Protein AF-A0A352KL27-F1 (afdb_monomer)

Solvent-accessible surface area (backbone atoms only — not comparable to full-atom values): 10422 Å² total; per-residue (Å²): 132,90,81,82,89,89,79,92,75,84,80,77,83,81,89,79,91,82,89,89,88,81,88,85,84,84,90,83,81,81,69,96,69,84,62,82,81,69,51,70,66,58,50,33,48,52,35,20,53,54,34,22,39,52,37,24,51,78,67,71,44,98,58,76,73,76,79,78,87,76,70,91,49,80,90,50,50,63,66,50,45,53,56,54,67,45,46,58,39,71,67,34,90,42,53,63,45,28,52,55,38,48,52,18,44,53,52,5,45,54,52,6,50,52,51,40,53,53,52,29,50,76,65,76,66,61,44,73,68,55,52,51,52,50,51,51,50,50,52,52,54,52,51,54,50,51,56,48,48,53,53,49,36,52,53,43,52,52,50,55,52,55,53,54,53,58,59,60,75,76,108

Structure (mmCIF, N/CA/C/O backbone):
data_AF-A0A352KL27-F1
#
_entry.id   AF-A0A352KL27-F1
#
loop_
_atom_site.group_PDB
_atom_site.id
_atom_site.type_symbol
_atom_site.label_atom_id
_atom_site.label_alt_id
_atom_site.label_comp_id
_atom_site.label_asym_id
_atom_site.label_entity_id
_atom_site.label_seq_id
_atom_site.pdbx_PDB_ins_code
_atom_site.Cartn_x
_atom_site.Cartn_y
_atom_site.Cartn_z
_atom_site.occupancy
_atom_site.B_iso_or_equiv
_atom_site.auth_seq_id
_atom_site.auth_comp_id
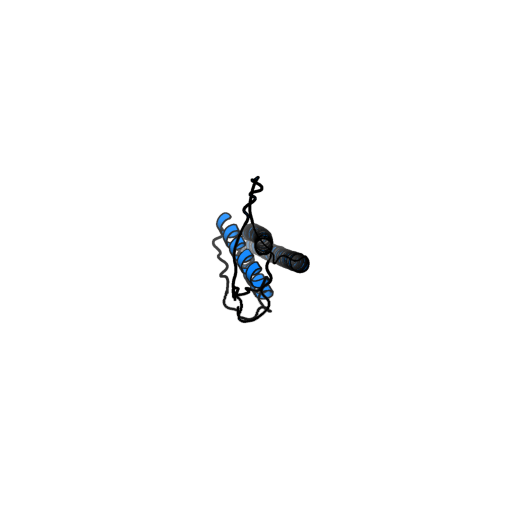_atom_site.auth_asym_id
_atom_site.auth_atom_id
_atom_site.pdbx_PDB_model_num
ATOM 1 N N . MET A 1 1 ? -49.152 22.899 56.554 1.00 27.08 1 MET A N 1
ATOM 2 C CA . MET A 1 1 ? -49.570 24.288 56.834 1.00 27.08 1 MET A CA 1
ATOM 3 C C . MET A 1 1 ? -48.382 24.982 57.485 1.00 27.08 1 MET A C 1
ATOM 5 O O . MET A 1 1 ? -47.911 24.413 58.456 1.00 27.08 1 MET A O 1
ATOM 9 N N . LEU A 1 2 ? -47.905 26.095 56.891 1.00 35.78 2 LEU A N 1
ATOM 10 C CA . LEU A 1 2 ? -47.259 27.279 57.511 1.00 35.78 2 LEU A CA 1
ATOM 11 C C . LEU A 1 2 ? -46.112 27.002 58.536 1.00 35.78 2 LEU A C 1
ATOM 13 O O . LEU A 1 2 ? -46.344 26.362 59.547 1.00 35.78 2 LEU A O 1
ATOM 17 N N . ASN A 1 3 ? -44.867 27.492 58.425 1.00 33.50 3 ASN A N 1
ATOM 18 C CA . ASN A 1 3 ? -44.486 28.876 58.135 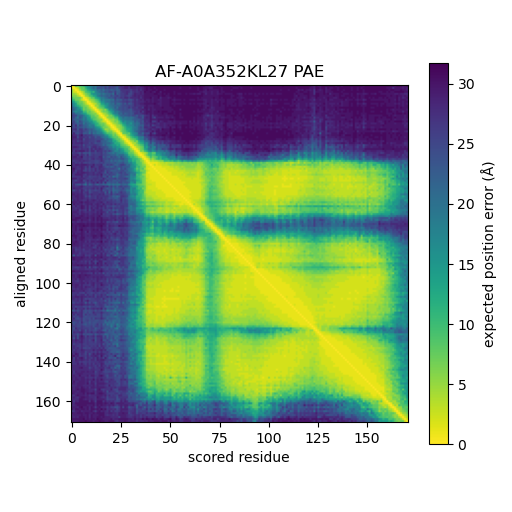1.00 33.50 3 ASN A CA 1
ATOM 19 C C . ASN A 1 3 ? -42.954 29.113 58.164 1.00 33.50 3 ASN A C 1
ATOM 21 O O . ASN A 1 3 ? -42.268 28.498 58.969 1.00 33.50 3 ASN A O 1
ATOM 25 N N . PHE A 1 4 ? -42.513 30.069 57.327 1.00 44.59 4 PHE A N 1
ATOM 26 C CA . PHE A 1 4 ? -41.511 31.148 57.526 1.00 44.59 4 PHE A CA 1
ATOM 27 C C . PHE A 1 4 ? -40.142 30.831 58.173 1.00 44.59 4 PHE A C 1
ATOM 29 O O . PHE A 1 4 ? -40.058 30.342 59.287 1.00 44.59 4 PHE A O 1
ATOM 36 N N . GLN A 1 5 ? -39.026 31.005 57.449 1.00 31.55 5 GLN A N 1
ATOM 37 C CA . GLN A 1 5 ? -38.272 32.260 57.194 1.00 31.55 5 GLN A CA 1
ATOM 38 C C . GLN A 1 5 ? -37.522 32.844 58.414 1.00 31.55 5 GLN A C 1
ATOM 40 O O . GLN A 1 5 ? -38.123 33.137 59.441 1.00 31.55 5 GLN A O 1
ATOM 45 N N . GLY A 1 6 ? -36.220 33.110 58.203 1.00 37.31 6 GLY A N 1
ATOM 46 C CA . GLY A 1 6 ? -35.268 33.799 59.097 1.00 37.31 6 GLY A CA 1
ATOM 47 C C . GLY A 1 6 ? -34.142 32.847 59.536 1.00 37.31 6 GLY A C 1
ATOM 48 O O . GLY A 1 6 ? -34.424 31.856 60.185 1.00 37.31 6 GLY A O 1
ATOM 49 N N . SER A 1 7 ? -32.866 32.992 59.179 1.00 43.88 7 SER A N 1
ATOM 50 C CA . SER A 1 7 ? -32.082 34.207 58.962 1.00 43.88 7 SER A CA 1
ATOM 51 C C . SER A 1 7 ? -30.986 33.985 57.919 1.00 43.88 7 SER A C 1
ATOM 53 O O . SER A 1 7 ? -30.371 32.923 57.848 1.00 43.88 7 SER A O 1
ATOM 55 N N . GLN A 1 8 ? -30.721 35.029 57.134 1.00 41.19 8 GLN A N 1
ATOM 56 C CA . GLN A 1 8 ? -29.502 35.155 56.350 1.00 41.19 8 GLN A CA 1
ATOM 57 C C . GLN A 1 8 ? -28.299 35.208 57.297 1.00 41.19 8 GLN A C 1
ATOM 59 O O . GLN A 1 8 ? -28.218 36.080 58.157 1.00 41.19 8 GLN A O 1
ATOM 64 N N . ALA A 1 9 ? -27.344 34.313 57.086 1.00 41.25 9 ALA A N 1
ATOM 65 C CA . ALA A 1 9 ? -25.943 34.591 57.341 1.00 41.25 9 ALA A CA 1
ATOM 66 C C . ALA A 1 9 ? -25.180 34.150 56.091 1.00 41.25 9 ALA A C 1
ATOM 68 O O . ALA A 1 9 ? -24.859 32.979 55.903 1.00 41.25 9 ALA A O 1
ATOM 69 N N . GLN A 1 10 ? -24.960 35.121 55.204 1.00 34.56 10 GLN A N 1
ATOM 70 C CA . GLN A 1 10 ? -23.860 35.109 54.252 1.00 34.56 10 GLN A CA 1
ATOM 71 C C . GLN A 1 10 ? -22.567 34.816 55.019 1.00 34.56 10 GLN A C 1
ATOM 73 O O . GLN A 1 10 ? -22.085 35.663 55.768 1.00 34.56 10 GLN A O 1
ATOM 78 N N . ALA A 1 11 ? -21.978 33.647 54.796 1.00 39.47 11 ALA A N 1
ATOM 79 C CA . ALA A 1 11 ? -20.530 33.545 54.790 1.00 39.47 11 ALA A CA 1
ATOM 80 C C . ALA A 1 11 ? -20.103 33.794 53.340 1.00 39.47 11 ALA A C 1
ATOM 82 O O . ALA A 1 11 ? -20.298 32.960 52.458 1.00 39.47 11 ALA A O 1
ATOM 83 N N . ASN A 1 12 ? -19.638 35.016 53.092 1.00 34.53 12 ASN A N 1
ATOM 84 C CA . ASN A 1 12 ? -19.034 35.433 51.837 1.00 34.53 12 ASN A CA 1
ATOM 85 C C . ASN A 1 12 ? -17.836 34.538 51.477 1.00 34.53 12 ASN A C 1
ATOM 87 O O . ASN A 1 12 ? -16.983 34.319 52.328 1.00 34.53 12 ASN A O 1
ATOM 91 N N . LEU A 1 13 ? -17.808 34.123 50.203 1.00 38.12 13 LEU A N 1
ATOM 92 C CA . LEU A 1 13 ? -16.674 34.083 49.262 1.00 38.12 13 LEU A CA 1
ATOM 93 C C . LEU A 1 13 ? -15.314 33.552 49.772 1.00 38.12 13 LEU A C 1
ATOM 95 O O . LEU A 1 13 ? -14.743 34.060 50.725 1.00 38.12 13 LEU A O 1
ATOM 99 N N . SER A 1 14 ? -14.665 32.637 49.052 1.00 35.94 14 SER A N 1
ATOM 100 C CA . SER A 1 14 ? -14.204 32.935 47.692 1.00 35.94 14 SER A CA 1
ATOM 101 C C . SER A 1 14 ? -14.019 31.703 46.792 1.00 35.94 14 SER A C 1
ATOM 103 O O . SER A 1 14 ? -13.350 30.754 47.178 1.00 35.94 14 SER A O 1
ATOM 105 N N . ALA A 1 15 ? -14.571 31.840 45.573 1.00 34.00 15 ALA A N 1
ATOM 106 C CA . ALA A 1 15 ? -14.105 31.346 44.266 1.00 34.00 15 ALA A CA 1
ATOM 107 C C . ALA A 1 15 ? -13.889 29.826 44.076 1.00 34.00 15 ALA A C 1
ATOM 109 O O . ALA A 1 15 ? -13.193 29.181 44.840 1.00 34.00 15 ALA A O 1
ATOM 110 N N . ASP A 1 16 ? -14.327 29.156 43.015 1.00 38.06 16 ASP A N 1
ATOM 111 C CA . ASP A 1 16 ? -15.172 29.447 41.857 1.00 38.06 16 ASP A CA 1
ATOM 112 C C . ASP A 1 16 ? -15.356 28.049 41.198 1.00 38.06 16 ASP A C 1
ATOM 114 O O . ASP A 1 16 ? -14.364 27.396 40.895 1.00 38.06 16 ASP A O 1
ATOM 118 N N . ILE A 1 17 ? -16.590 27.513 41.190 1.00 42.44 17 ILE A N 1
ATOM 119 C CA . ILE A 1 17 ? -17.336 26.941 40.035 1.00 42.44 17 ILE A CA 1
ATOM 120 C C . ILE A 1 17 ? -16.563 25.937 39.112 1.00 42.44 17 ILE A C 1
ATOM 122 O O . ILE A 1 17 ? -15.499 26.248 38.612 1.00 42.44 17 ILE A O 1
ATOM 126 N N . SER A 1 18 ? -17.000 24.720 38.734 1.00 33.12 18 SER A N 1
ATOM 127 C CA . SER A 1 18 ? -18.333 24.113 38.561 1.00 33.12 18 SER A CA 1
ATOM 128 C C . SER A 1 18 ? -18.271 22.588 38.303 1.00 33.12 18 SER A C 1
ATOM 130 O O . SER A 1 18 ? -17.449 22.123 37.521 1.00 33.12 18 SER A O 1
ATOM 132 N N . PHE A 1 19 ? -19.256 21.874 38.864 1.00 35.47 19 PHE A N 1
ATOM 133 C CA . PHE A 1 19 ? -20.098 20.805 38.285 1.00 35.47 19 PHE A CA 1
ATOM 134 C C . PHE A 1 19 ? -19.497 19.670 37.431 1.00 35.47 19 PHE A C 1
ATOM 136 O O . PHE A 1 19 ? -19.279 19.840 36.238 1.00 35.47 19 PHE A O 1
ATOM 143 N N . GLN A 1 20 ? -19.526 18.446 37.980 1.00 31.23 20 GLN A N 1
ATOM 144 C CA . GLN A 1 20 ? -20.129 17.282 37.303 1.00 31.23 20 GLN A CA 1
ATOM 145 C C . GLN A 1 20 ? -20.278 16.096 38.266 1.00 31.23 20 GLN A C 1
ATOM 147 O O . GLN A 1 20 ? -19.354 15.323 38.504 1.00 31.23 20 GLN A O 1
ATOM 152 N N . THR A 1 21 ? -21.469 15.921 38.831 1.00 49.28 21 THR A N 1
ATOM 153 C CA . THR A 1 21 ? -21.881 14.619 39.366 1.00 49.28 21 THR A CA 1
ATOM 154 C C . THR A 1 21 ? -23.395 14.593 39.441 1.00 49.28 21 THR A C 1
ATOM 156 O O . THR A 1 21 ? -23.976 15.241 40.306 1.00 49.28 21 THR A O 1
ATOM 159 N N . GLN A 1 22 ? -24.039 13.866 38.526 1.00 39.53 22 GLN A N 1
ATOM 160 C CA . GLN A 1 22 ? -25.353 13.278 38.774 1.00 39.53 22 GLN A CA 1
ATOM 161 C C . GLN A 1 22 ? -25.652 12.150 37.777 1.00 39.53 22 GLN A C 1
ATOM 163 O O . GLN A 1 22 ? -25.578 12.318 36.561 1.00 39.53 22 GLN A O 1
ATOM 168 N N . LEU A 1 23 ? -25.945 10.981 38.352 1.00 42.38 23 LEU A N 1
ATOM 169 C CA . LEU A 1 23 ? -26.440 9.775 37.701 1.00 42.38 23 LEU A CA 1
ATOM 170 C C . LEU A 1 23 ? -27.822 10.022 37.074 1.00 42.38 23 LEU A C 1
ATOM 172 O O . LEU A 1 23 ? -28.716 10.504 37.762 1.00 42.38 23 LEU A O 1
ATOM 176 N N . HIS A 1 24 ? -28.040 9.528 35.854 1.00 43.19 24 HIS A N 1
ATOM 177 C CA . HIS A 1 24 ? -29.378 9.227 35.338 1.00 43.19 24 HIS A CA 1
ATOM 178 C C . HIS A 1 24 ? -29.533 7.702 35.213 1.00 43.19 24 HIS A C 1
ATOM 180 O O . HIS A 1 24 ? -29.011 7.088 34.285 1.00 43.19 24 HIS A O 1
ATOM 186 N N . ARG A 1 25 ? -30.225 7.072 36.175 1.00 49.69 25 ARG A N 1
ATOM 187 C CA . ARG A 1 25 ? -30.854 5.752 35.985 1.00 49.69 25 ARG A CA 1
ATOM 188 C C . ARG A 1 25 ? -32.320 5.981 35.621 1.00 49.69 25 ARG A C 1
ATOM 190 O O . ARG A 1 25 ? -33.017 6.628 36.394 1.00 49.69 25 ARG A O 1
ATOM 197 N N . GLY A 1 26 ? -32.769 5.355 34.535 1.00 41.81 26 GLY A N 1
ATOM 198 C CA . GLY A 1 26 ? -34.186 5.143 34.227 1.00 41.81 26 GLY A CA 1
ATOM 199 C C . GLY A 1 26 ? -34.696 5.933 33.023 1.00 41.81 26 GLY A C 1
ATOM 200 O O . GLY A 1 26 ? -34.747 7.152 33.065 1.00 41.81 26 GLY A O 1
ATOM 201 N N . ASP A 1 27 ? -35.097 5.181 31.997 1.00 44.44 27 ASP A N 1
ATOM 202 C CA . ASP A 1 27 ? -35.970 5.551 30.877 1.00 44.44 27 ASP A CA 1
ATOM 203 C C . ASP A 1 27 ? -35.461 6.536 29.805 1.00 44.44 27 ASP A C 1
ATOM 205 O O . ASP A 1 27 ? -35.596 7.752 29.892 1.00 44.44 27 ASP A O 1
ATOM 209 N N . GLY A 1 28 ? -35.008 5.966 28.677 1.00 39.88 28 GLY A N 1
ATOM 210 C CA . GLY A 1 28 ? -35.461 6.474 27.376 1.00 39.88 28 GLY A CA 1
ATOM 211 C C . GLY A 1 28 ? -34.468 7.156 26.434 1.00 39.88 28 GLY A C 1
ATOM 212 O O . GLY A 1 28 ? -34.905 7.599 25.377 1.00 39.88 28 GLY A O 1
ATOM 213 N N . VAL A 1 29 ? -33.159 7.205 26.709 1.00 43.25 29 VAL A N 1
ATOM 214 C CA . VAL A 1 29 ? -32.188 7.642 25.682 1.00 43.25 29 VAL A CA 1
ATOM 215 C C . VAL A 1 29 ? -31.622 6.425 24.957 1.00 43.25 29 VAL A C 1
ATOM 217 O O . VAL A 1 29 ? -30.561 5.899 25.292 1.00 43.25 29 VAL A O 1
ATOM 220 N N .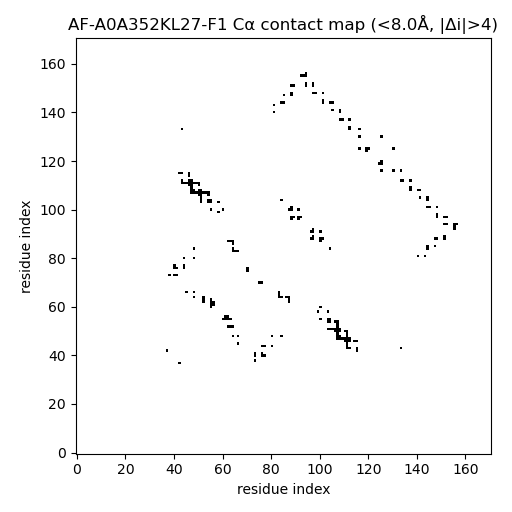 TYR A 1 30 ? -32.340 5.968 23.933 1.00 43.34 30 TYR A N 1
ATOM 221 C CA . TYR A 1 30 ? -31.713 5.194 22.868 1.00 43.34 30 TYR A CA 1
ATOM 222 C C . TYR A 1 30 ? -30.624 6.062 22.213 1.00 43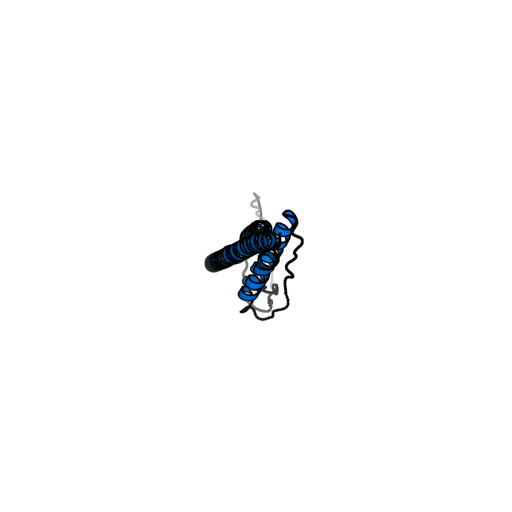.34 30 TYR A C 1
ATOM 224 O O . TYR A 1 30 ? -30.914 7.013 21.496 1.00 43.34 30 TYR A O 1
ATOM 232 N N . GLN A 1 31 ? -29.371 5.728 22.530 1.00 38.38 31 GLN A N 1
ATOM 233 C CA . GLN A 1 31 ? -28.170 5.826 21.695 1.00 38.38 31 GLN A CA 1
ATOM 234 C C . GLN A 1 31 ? -28.109 6.993 20.692 1.00 38.38 31 GLN A C 1
ATOM 236 O O . GLN A 1 31 ? -28.261 6.809 19.484 1.00 38.38 31 GLN A O 1
ATOM 241 N N . GLN A 1 32 ? -27.670 8.165 21.151 1.00 42.84 32 GLN A N 1
ATOM 242 C CA . GLN A 1 32 ? -26.775 8.953 20.303 1.00 42.84 32 GLN A CA 1
ATOM 243 C C . GLN A 1 32 ? -25.403 8.277 20.294 1.00 42.84 32 GLN A C 1
ATOM 245 O O . GLN A 1 32 ? -24.586 8.510 21.175 1.00 42.84 32 GLN A O 1
ATOM 250 N N . ALA A 1 33 ? -25.205 7.389 19.318 1.00 38.22 33 ALA A N 1
ATOM 251 C CA . ALA A 1 33 ? -23.971 7.255 18.539 1.00 38.22 33 ALA A CA 1
ATOM 252 C C . ALA A 1 33 ? -24.111 6.095 17.536 1.00 38.22 33 ALA A C 1
ATOM 254 O O . ALA A 1 33 ? -23.301 5.171 17.508 1.00 38.22 33 ALA A O 1
ATOM 255 N N . HIS A 1 34 ? -25.116 6.139 16.658 1.00 41.69 34 HIS A N 1
ATOM 256 C CA . HIS A 1 34 ? -24.992 5.450 15.371 1.00 41.69 34 HIS A CA 1
ATOM 257 C C . HIS A 1 34 ? -24.019 6.235 14.482 1.00 41.69 34 HIS A C 1
ATOM 259 O O . HIS A 1 34 ? -24.395 6.811 13.467 1.00 41.69 34 HIS A O 1
ATOM 265 N N . GLN A 1 35 ? -22.745 6.271 14.878 1.00 34.09 35 GLN A N 1
ATOM 266 C CA . GLN A 1 35 ? -21.696 6.366 13.877 1.00 34.09 35 GLN A CA 1
ATOM 267 C C . GLN A 1 35 ? -21.658 5.001 13.183 1.00 34.09 35 GLN A C 1
ATOM 269 O O . GLN A 1 35 ? -21.637 3.980 13.882 1.00 34.09 35 GLN A O 1
ATOM 274 N N . PRO A 1 36 ? -21.711 4.936 11.842 1.00 42.09 36 PRO A N 1
ATOM 275 C CA . PRO A 1 36 ? -21.507 3.678 11.146 1.00 42.09 36 PRO A CA 1
ATOM 276 C C . PRO A 1 36 ? -20.149 3.137 11.592 1.00 42.09 36 PRO A C 1
ATOM 278 O O . PRO A 1 36 ? -19.118 3.755 11.332 1.00 42.09 36 PRO A O 1
ATOM 281 N N . ARG A 1 37 ? -20.158 2.014 12.320 1.00 43.19 37 ARG A N 1
ATOM 282 C CA . ARG A 1 37 ? -18.949 1.286 12.708 1.00 43.19 37 ARG A CA 1
ATOM 283 C C . ARG A 1 37 ? -18.334 0.731 11.426 1.00 43.19 37 ARG A C 1
ATOM 285 O O . ARG A 1 37 ? -18.598 -0.406 11.053 1.00 43.19 37 ARG A O 1
ATOM 292 N N . LEU A 1 38 ? -17.590 1.558 10.696 1.00 53.44 38 LEU A N 1
ATOM 293 C CA . LEU A 1 38 ? -16.676 1.063 9.679 1.00 53.44 38 LEU A CA 1
ATOM 294 C C . LEU A 1 38 ? -15.727 0.115 10.412 1.00 53.44 38 LEU A C 1
ATOM 296 O O . LEU A 1 38 ? -15.117 0.507 11.407 1.00 53.44 38 LEU A O 1
ATOM 300 N N . SER A 1 39 ? -15.670 -1.143 9.978 1.00 70.38 39 SER A N 1
ATOM 301 C CA . SER A 1 39 ? -14.756 -2.124 10.554 1.00 70.38 39 SER A CA 1
ATOM 302 C C . SER A 1 39 ? -13.325 -1.582 10.496 1.00 70.38 39 SER A C 1
ATOM 304 O O . SER A 1 39 ? -12.958 -0.861 9.563 1.00 70.38 39 SER A O 1
ATOM 306 N N . ILE A 1 40 ? -12.509 -1.900 11.503 1.00 71.81 40 ILE A N 1
ATOM 307 C CA . ILE A 1 40 ? -11.114 -1.434 11.586 1.00 71.81 40 ILE A CA 1
ATOM 308 C C . ILE A 1 40 ? -10.350 -1.790 10.306 1.00 71.81 40 ILE A C 1
ATOM 310 O O . ILE A 1 40 ? -9.637 -0.943 9.772 1.00 71.81 40 ILE A O 1
ATOM 314 N N . GLY A 1 41 ? -10.596 -2.982 9.749 1.00 72.31 41 GLY A N 1
ATOM 315 C CA . GLY A 1 41 ? -10.044 -3.405 8.460 1.00 72.31 41 GLY A CA 1
ATOM 316 C C . GLY A 1 41 ? -10.438 -2.486 7.299 1.00 72.31 41 GLY A C 1
ATOM 317 O O . GLY A 1 41 ? -9.593 -2.114 6.491 1.00 72.31 41 GLY A O 1
ATOM 318 N N . ARG A 1 42 ? -11.688 -2.011 7.240 1.00 74.75 42 ARG A N 1
ATOM 319 C CA . ARG A 1 42 ? -12.128 -1.065 6.202 1.00 74.75 42 ARG A CA 1
ATOM 320 C C . ARG A 1 42 ? -11.538 0.333 6.388 1.00 74.75 42 ARG A C 1
ATOM 322 O O . ARG A 1 42 ? -11.234 0.999 5.399 1.00 74.75 42 ARG A O 1
ATOM 329 N N . MET A 1 43 ? -11.369 0.788 7.631 1.00 75.94 43 MET A N 1
ATOM 330 C CA . MET A 1 43 ? -10.665 2.046 7.906 1.00 75.94 43 MET A CA 1
ATOM 331 C C . MET A 1 43 ? -9.201 1.964 7.472 1.00 75.94 43 MET A C 1
ATOM 333 O O . MET A 1 43 ? -8.725 2.872 6.791 1.00 75.94 43 MET A O 1
ATOM 337 N N . LEU A 1 44 ? -8.537 0.856 7.808 1.00 83.69 44 LEU A N 1
ATOM 338 C CA . LEU A 1 44 ? -7.159 0.574 7.431 1.00 83.69 44 LEU A CA 1
ATOM 339 C C . LEU A 1 44 ? -6.992 0.511 5.913 1.00 83.69 44 LEU A C 1
ATOM 341 O O . LEU A 1 44 ? -6.156 1.221 5.363 1.00 83.69 44 LEU A O 1
ATOM 345 N N . ALA A 1 45 ? -7.813 -0.286 5.227 1.00 82.69 45 ALA A N 1
ATOM 346 C CA . ALA A 1 45 ? -7.748 -0.439 3.778 1.00 82.69 45 ALA A CA 1
ATOM 347 C C . ALA A 1 45 ? -7.911 0.908 3.062 1.00 82.69 45 ALA A C 1
ATOM 349 O O . ALA A 1 45 ? -7.103 1.256 2.205 1.00 82.69 45 ALA A O 1
ATOM 350 N N . ASN A 1 46 ? -8.894 1.719 3.465 1.00 83.00 46 ASN A N 1
ATOM 351 C CA . ASN A 1 46 ? -9.084 3.051 2.891 1.00 83.00 46 ASN A CA 1
ATOM 352 C C . ASN A 1 46 ? -7.894 3.983 3.168 1.00 83.00 46 ASN A C 1
ATOM 354 O O . ASN A 1 46 ? -7.472 4.714 2.272 1.00 83.00 46 ASN A O 1
ATOM 358 N N . ALA A 1 47 ? -7.351 3.970 4.389 1.00 85.81 47 ALA A N 1
ATOM 359 C CA . ALA A 1 47 ? -6.191 4.785 4.739 1.00 85.81 47 ALA A CA 1
ATOM 360 C C . ALA A 1 47 ? -4.963 4.387 3.906 1.00 85.81 47 ALA A C 1
ATOM 362 O O . ALA A 1 47 ? -4.320 5.252 3.313 1.00 85.81 47 ALA A O 1
ATOM 363 N N . ILE A 1 48 ? -4.685 3.087 3.791 1.00 88.75 48 ILE A N 1
ATOM 364 C CA . ILE A 1 48 ? -3.576 2.560 2.992 1.00 88.75 48 ILE A CA 1
ATOM 365 C C . ILE A 1 48 ? -3.750 2.935 1.520 1.00 88.75 48 ILE A C 1
ATOM 367 O O . ILE A 1 48 ? -2.847 3.530 0.944 1.00 88.75 48 ILE A O 1
ATOM 371 N N . LEU A 1 49 ? -4.907 2.671 0.908 1.00 88.62 49 LEU A N 1
ATOM 372 C CA . LEU A 1 49 ? -5.137 2.968 -0.511 1.00 88.62 49 LEU A CA 1
ATOM 373 C C . LEU A 1 49 ? -4.969 4.456 -0.837 1.00 88.62 49 LEU A C 1
ATOM 375 O O . LEU A 1 49 ? -4.343 4.807 -1.838 1.00 88.62 49 LEU A O 1
ATOM 379 N N . ASN A 1 50 ? -5.477 5.339 0.025 1.00 89.00 50 ASN A N 1
ATOM 380 C CA . ASN A 1 50 ? -5.312 6.780 -0.145 1.00 89.00 50 ASN A CA 1
ATOM 381 C C . ASN A 1 50 ? -3.839 7.195 -0.059 1.00 89.00 50 ASN A C 1
ATOM 383 O O . ASN A 1 50 ? -3.370 7.982 -0.881 1.00 89.00 50 ASN A O 1
ATOM 387 N N . ARG A 1 51 ? -3.098 6.652 0.913 1.00 90.06 51 ARG A N 1
ATOM 388 C CA . ARG A 1 51 ? -1.678 6.966 1.106 1.00 90.06 51 ARG A CA 1
ATOM 389 C C . ARG A 1 51 ? -0.799 6.390 0.005 1.00 90.06 51 ARG A C 1
ATOM 391 O O . ARG A 1 51 ? 0.121 7.070 -0.431 1.00 90.06 51 ARG A O 1
ATOM 398 N N . VAL A 1 52 ? -1.114 5.199 -0.496 1.00 89.38 52 VAL A N 1
ATOM 399 C CA . VAL A 1 52 ? -0.422 4.598 -1.641 1.00 89.38 52 VAL A CA 1
ATOM 400 C C . VAL A 1 52 ? -0.667 5.414 -2.906 1.00 89.38 52 VAL A C 1
ATOM 402 O O . VAL A 1 52 ? 0.294 5.770 -3.574 1.00 89.38 52 VAL A O 1
ATOM 405 N N . ASN A 1 53 ? -1.912 5.794 -3.207 1.00 89.50 53 ASN A N 1
ATOM 406 C CA . ASN A 1 53 ? -2.203 6.653 -4.360 1.00 89.50 53 ASN A CA 1
ATOM 407 C C . ASN A 1 53 ? -1.469 8.001 -4.274 1.00 89.50 53 ASN A C 1
ATOM 409 O O . ASN A 1 53 ? -0.905 8.447 -5.268 1.00 89.50 53 ASN A O 1
ATOM 413 N N . ALA A 1 54 ? -1.419 8.625 -3.092 1.00 88.81 54 ALA A N 1
ATOM 414 C CA . ALA A 1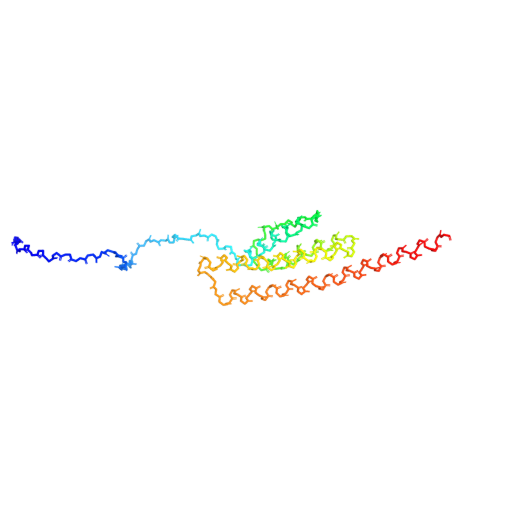 54 ? -0.652 9.854 -2.889 1.00 88.81 54 ALA A CA 1
ATOM 415 C C . ALA A 1 54 ? 0.863 9.638 -3.079 1.00 88.81 54 ALA A C 1
ATOM 417 O O . ALA A 1 54 ? 1.533 10.468 -3.686 1.00 88.81 54 ALA A O 1
ATOM 418 N N . ALA A 1 55 ? 1.403 8.516 -2.594 1.00 89.31 55 ALA A N 1
ATOM 419 C CA . ALA A 1 55 ? 2.816 8.175 -2.735 1.00 89.31 55 ALA A CA 1
ATOM 420 C C . ALA A 1 55 ? 3.213 7.842 -4.185 1.00 89.31 55 ALA A C 1
ATOM 422 O O . ALA A 1 55 ? 4.346 8.131 -4.576 1.00 89.31 55 ALA A O 1
ATOM 423 N N . LEU A 1 56 ? 2.303 7.243 -4.965 1.00 89.00 56 LEU A N 1
ATOM 424 C CA . LEU A 1 56 ? 2.459 6.981 -6.400 1.00 89.00 56 LEU A CA 1
ATOM 425 C C . LEU A 1 56 ? 2.452 8.293 -7.197 1.00 89.00 56 LEU A C 1
ATOM 427 O O . LEU A 1 56 ? 3.365 8.527 -7.987 1.00 89.00 56 LEU A O 1
ATOM 431 N N . ASP A 1 57 ? 1.485 9.173 -6.923 1.00 89.56 57 ASP A N 1
ATOM 432 C CA . ASP A 1 57 ? 1.355 10.490 -7.564 1.00 89.56 57 ASP A CA 1
ATOM 433 C C . ASP A 1 57 ? 2.584 11.374 -7.291 1.00 89.56 57 ASP A C 1
ATOM 435 O O . ASP A 1 57 ? 3.190 11.919 -8.211 1.00 89.56 57 ASP A O 1
ATOM 439 N N . ALA A 1 58 ? 3.055 11.408 -6.038 1.00 89.00 58 ALA A N 1
ATOM 440 C CA . ALA A 1 58 ? 4.269 12.131 -5.650 1.00 89.00 58 ALA A CA 1
ATOM 441 C C . ALA A 1 58 ? 5.544 11.628 -6.355 1.00 89.00 58 ALA A C 1
ATOM 443 O O . ALA A 1 58 ? 6.530 12.358 -6.448 1.00 89.00 58 ALA A O 1
ATOM 444 N N . ARG A 1 59 ? 5.535 10.384 -6.847 1.00 87.81 59 ARG A N 1
ATOM 445 C CA . ARG A 1 59 ? 6.637 9.761 -7.594 1.00 87.81 59 ARG A CA 1
ATOM 446 C C . ARG A 1 59 ? 6.432 9.796 -9.109 1.00 87.81 59 ARG A C 1
ATOM 448 O O . ARG A 1 59 ? 7.256 9.245 -9.833 1.00 87.81 59 ARG A O 1
ATOM 455 N N . GLY A 1 60 ? 5.361 10.431 -9.588 1.00 85.12 60 GLY A N 1
ATOM 456 C CA . GLY A 1 60 ? 5.042 10.531 -11.011 1.00 85.12 60 GLY A CA 1
ATOM 457 C C . GLY A 1 60 ? 4.605 9.210 -11.649 1.00 85.12 60 GLY A C 1
ATOM 458 O O . GLY A 1 60 ? 4.725 9.059 -12.863 1.00 85.12 60 GLY A O 1
ATOM 459 N N . ILE A 1 61 ? 4.125 8.244 -10.858 1.00 84.69 61 ILE A N 1
ATOM 460 C CA . ILE A 1 61 ? 3.570 6.996 -11.388 1.00 84.69 61 ILE A CA 1
ATOM 461 C C . ILE A 1 61 ? 2.112 7.246 -11.780 1.00 84.69 61 ILE A C 1
ATOM 463 O O . ILE A 1 61 ? 1.258 7.424 -10.911 1.00 84.69 61 ILE A O 1
ATOM 467 N N . ASP A 1 62 ? 1.820 7.209 -13.082 1.00 83.69 62 ASP A N 1
ATOM 468 C CA . ASP A 1 62 ? 0.457 7.314 -13.624 1.00 83.69 62 ASP A CA 1
ATOM 469 C C . ASP A 1 62 ? -0.319 5.997 -13.437 1.00 83.69 62 ASP A C 1
ATOM 471 O O . ASP A 1 62 ? -0.622 5.261 -14.375 1.00 83.69 62 ASP A O 1
ATOM 475 N N . PHE A 1 63 ? -0.576 5.652 -12.176 1.00 83.50 63 PHE A N 1
ATOM 476 C CA . PHE A 1 63 ? -1.383 4.506 -11.783 1.00 83.50 63 PHE A CA 1
ATOM 477 C C . PHE A 1 63 ? -2.241 4.880 -10.577 1.00 83.50 63 PHE A C 1
ATOM 479 O O . PHE A 1 63 ? -1.728 5.316 -9.546 1.00 83.50 63 PHE A O 1
ATOM 486 N N . LYS A 1 64 ? -3.556 4.668 -10.676 1.00 83.81 64 LYS A N 1
ATOM 487 C CA . LYS A 1 64 ? -4.486 4.873 -9.560 1.00 83.81 64 LYS A CA 1
ATOM 488 C C . LYS A 1 64 ? -5.172 3.577 -9.185 1.00 83.81 64 LYS A C 1
ATOM 490 O O . LYS A 1 64 ? -5.900 2.987 -9.982 1.00 83.81 64 LYS A O 1
ATOM 495 N N . ILE A 1 65 ? -4.997 3.182 -7.931 1.00 84.12 65 ILE A N 1
ATOM 496 C CA . ILE A 1 65 ? -5.726 2.069 -7.344 1.00 84.12 65 ILE A CA 1
ATOM 497 C C . ILE A 1 65 ? -7.150 2.546 -7.055 1.00 84.12 65 ILE A C 1
ATOM 499 O O . ILE A 1 65 ? -7.362 3.460 -6.253 1.00 84.12 65 ILE A O 1
ATOM 503 N N . GLN A 1 66 ? -8.138 1.935 -7.708 1.00 73.56 66 GLN A N 1
ATOM 504 C CA . GLN A 1 66 ? -9.546 2.200 -7.421 1.00 73.56 66 GLN A CA 1
ATOM 505 C C . GLN A 1 66 ? -9.940 1.457 -6.145 1.00 73.56 66 GLN A C 1
ATOM 507 O O . GLN A 1 66 ? -9.999 0.229 -6.143 1.00 73.56 66 GLN A O 1
ATOM 512 N N . ALA A 1 67 ? -10.227 2.175 -5.058 1.00 61.88 67 ALA A N 1
ATOM 513 C CA . ALA A 1 67 ? -10.782 1.558 -3.857 1.00 61.88 67 ALA A CA 1
ATOM 514 C C . ALA A 1 67 ? -12.141 0.933 -4.202 1.00 61.88 67 ALA A C 1
ATOM 516 O O . ALA A 1 67 ? -13.092 1.646 -4.521 1.00 61.88 67 ALA A O 1
ATOM 517 N N . ASN A 1 68 ? -12.241 -0.400 -4.180 1.00 56.53 68 ASN A N 1
ATOM 518 C CA . ASN A 1 68 ? -13.508 -1.069 -4.454 1.00 56.53 68 ASN A CA 1
ATOM 519 C C . ASN A 1 68 ? -14.339 -1.093 -3.166 1.00 56.53 68 ASN A C 1
ATOM 521 O O . ASN A 1 68 ? -14.359 -2.064 -2.413 1.00 56.53 68 ASN A O 1
ATOM 525 N N . THR A 1 69 ? -14.995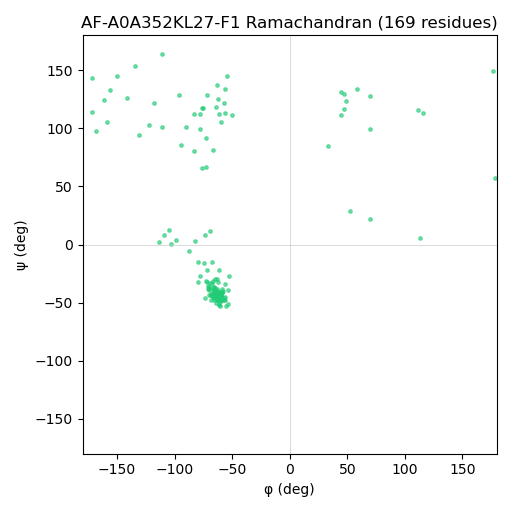 0.027 -2.876 1.00 50.53 69 THR A N 1
ATOM 526 C CA . THR A 1 69 ? -15.670 0.298 -1.598 1.00 50.53 69 THR A CA 1
ATOM 527 C C . THR A 1 69 ? -16.977 -0.483 -1.394 1.00 50.53 69 THR A C 1
ATOM 529 O O . THR A 1 69 ? -17.688 -0.206 -0.425 1.00 50.53 69 THR A O 1
ATOM 532 N N . GLN A 1 70 ? -17.314 -1.438 -2.271 1.00 46.41 70 GLN A N 1
ATOM 533 C CA . GLN A 1 70 ? -18.624 -2.105 -2.330 1.00 46.41 70 GLN A CA 1
ATOM 534 C C . GLN A 1 70 ? -18.684 -3.523 -1.734 1.00 46.41 70 GLN A C 1
ATOM 536 O O . GLN A 1 70 ? -19.758 -4.127 -1.721 1.00 46.41 70 GLN A O 1
ATOM 541 N N . SER A 1 71 ? -17.589 -4.076 -1.203 1.00 45.72 71 SER A N 1
ATOM 542 C CA . SER A 1 71 ? -17.643 -5.422 -0.615 1.00 45.72 71 SER A CA 1
ATOM 543 C C . SER A 1 71 ? -18.272 -5.389 0.787 1.00 45.72 71 SER A C 1
ATOM 545 O O . SER A 1 71 ? -17.628 -5.047 1.772 1.00 45.72 71 SER A O 1
ATOM 547 N N . HIS A 1 72 ? -19.558 -5.739 0.881 1.00 46.56 72 HIS A N 1
ATOM 548 C CA . HIS A 1 72 ? -20.352 -5.837 2.120 1.00 46.56 72 HIS A CA 1
ATOM 549 C C . HIS A 1 72 ? -19.948 -6.998 3.060 1.00 46.56 72 HIS A C 1
ATOM 551 O O . HIS A 1 72 ? -20.688 -7.318 3.989 1.00 46.56 72 HIS A O 1
ATOM 557 N N . LYS A 1 73 ? -18.809 -7.662 2.829 1.00 50.72 73 LYS A N 1
ATOM 558 C CA . LYS A 1 73 ? -18.327 -8.775 3.657 1.00 50.72 73 LYS A CA 1
ATOM 559 C C . LYS A 1 73 ? -16.944 -8.444 4.207 1.00 50.72 73 LYS A C 1
ATOM 561 O O . LYS A 1 73 ? -15.956 -8.562 3.485 1.00 50.72 73 LYS A O 1
ATOM 566 N N . ASP A 1 74 ? -16.908 -8.059 5.483 1.00 53.66 74 ASP A N 1
ATOM 567 C CA . ASP A 1 74 ? -15.697 -7.681 6.224 1.00 53.66 74 ASP A CA 1
ATOM 568 C C . ASP A 1 74 ? -14.579 -8.743 6.147 1.00 53.66 74 ASP A C 1
ATOM 570 O O . ASP A 1 74 ? -13.406 -8.384 6.149 1.00 53.66 74 ASP A O 1
ATOM 574 N N . GLU A 1 75 ? -14.923 -10.022 5.956 1.00 49.44 75 GLU A N 1
ATOM 575 C CA . GLU A 1 75 ? -13.982 -11.152 5.838 1.00 49.44 75 GLU A CA 1
ATOM 576 C C . GLU A 1 75 ? -13.097 -11.164 4.578 1.00 49.44 75 GLU A C 1
ATOM 578 O O . GLU A 1 75 ? -12.123 -11.904 4.547 1.00 49.44 75 GLU A O 1
ATOM 583 N N . LYS A 1 76 ? -13.402 -10.385 3.530 1.00 55.72 76 LYS A N 1
ATOM 584 C CA . LYS A 1 76 ? -12.589 -10.356 2.289 1.00 55.72 76 LYS A CA 1
ATOM 585 C C . LYS A 1 76 ? -11.800 -9.064 2.091 1.00 55.72 76 LYS A C 1
ATOM 587 O O . LYS A 1 76 ? -11.252 -8.837 1.009 1.00 55.72 76 LYS A O 1
ATOM 592 N N . THR A 1 77 ? -11.789 -8.190 3.094 1.00 62.69 77 THR A N 1
ATOM 593 C CA . THR A 1 77 ? -11.194 -6.851 2.981 1.00 62.69 77 THR A CA 1
ATOM 594 C C . THR A 1 77 ? -9.681 -6.935 2.773 1.00 62.69 77 THR A C 1
ATOM 596 O O . THR A 1 77 ? -9.156 -6.235 1.909 1.00 62.69 77 THR A O 1
ATOM 599 N N . ASP A 1 78 ? -9.011 -7.854 3.469 1.00 64.12 78 ASP A N 1
ATOM 600 C CA . ASP A 1 78 ? -7.550 -7.983 3.436 1.00 64.12 78 ASP A CA 1
ATOM 601 C C . ASP A 1 78 ? -7.060 -8.590 2.112 1.00 64.12 78 ASP A C 1
ATOM 603 O O . ASP A 1 78 ? -6.189 -8.016 1.463 1.00 64.12 78 ASP A O 1
ATOM 607 N N . ASP A 1 79 ? -7.696 -9.665 1.630 1.00 66.69 79 ASP A N 1
ATOM 608 C CA . ASP A 1 79 ? -7.390 -10.264 0.319 1.00 66.69 79 ASP A CA 1
ATOM 609 C C . ASP A 1 79 ? -7.599 -9.269 -0.830 1.00 66.69 79 ASP A C 1
ATOM 611 O O . ASP A 1 79 ? -6.805 -9.198 -1.772 1.00 66.69 79 ASP A O 1
ATOM 615 N N . THR A 1 80 ? -8.673 -8.476 -0.751 1.00 75.00 80 THR A N 1
ATOM 616 C CA . THR A 1 80 ? -8.978 -7.453 -1.760 1.00 75.00 80 THR A CA 1
ATOM 617 C C . THR A 1 80 ? -7.935 -6.338 -1.722 1.00 75.00 80 THR A C 1
ATOM 619 O O . THR A 1 80 ? -7.465 -5.907 -2.773 1.00 75.00 80 THR A O 1
ATOM 622 N N . LEU A 1 81 ? -7.531 -5.897 -0.528 1.00 78.88 81 LEU A N 1
ATOM 623 C CA . LEU A 1 81 ? -6.488 -4.892 -0.353 1.00 78.88 81 LEU A CA 1
ATOM 624 C C . LEU A 1 81 ? -5.145 -5.384 -0.903 1.00 78.88 81 LEU A C 1
ATOM 626 O O . LEU A 1 81 ? -4.511 -4.663 -1.670 1.00 78.88 81 LEU A O 1
ATOM 630 N N . ILE A 1 82 ? -4.741 -6.616 -0.575 1.00 78.56 82 ILE A N 1
ATOM 631 C CA . ILE A 1 82 ? -3.510 -7.228 -1.090 1.00 78.56 82 ILE A CA 1
ATOM 632 C C . ILE A 1 82 ? -3.527 -7.210 -2.615 1.00 78.56 82 ILE A C 1
ATOM 634 O O . ILE A 1 82 ? -2.603 -6.681 -3.228 1.00 78.56 82 ILE A O 1
ATOM 638 N N . GLN A 1 83 ? -4.591 -7.718 -3.243 1.00 81.25 83 GLN A N 1
ATOM 639 C CA . GLN A 1 83 ? -4.697 -7.736 -4.703 1.00 81.25 83 GLN A CA 1
ATOM 640 C C . GLN A 1 83 ? -4.555 -6.337 -5.304 1.00 81.25 83 GLN A C 1
ATOM 642 O O . GLN A 1 83 ? -3.800 -6.157 -6.254 1.00 81.25 83 GLN A O 1
ATOM 647 N N . GLN A 1 84 ? -5.222 -5.343 -4.721 1.00 85.94 84 GLN A N 1
ATOM 648 C CA . GLN A 1 84 ? -5.181 -3.963 -5.193 1.00 85.94 84 GLN A CA 1
ATOM 649 C C . GLN A 1 84 ? -3.796 -3.315 -5.061 1.00 85.94 84 GLN A C 1
ATOM 651 O O . GLN A 1 84 ? -3.382 -2.574 -5.953 1.00 85.94 84 GLN A O 1
ATOM 656 N N . LEU A 1 85 ? -3.058 -3.621 -3.993 1.00 86.50 85 LEU A N 1
ATOM 657 C CA . LEU A 1 85 ? -1.696 -3.127 -3.775 1.00 86.50 85 LEU A CA 1
ATOM 658 C C . LEU A 1 85 ? -0.666 -3.771 -4.707 1.00 86.50 85 LEU A C 1
ATOM 660 O O . LEU A 1 85 ? 0.386 -3.188 -4.946 1.00 86.50 85 LEU A O 1
ATOM 664 N N . GLN A 1 86 ? -0.951 -4.951 -5.255 1.00 85.00 86 GLN A N 1
ATOM 665 C CA . GLN A 1 86 ? -0.053 -5.621 -6.195 1.00 85.00 86 GLN A CA 1
ATOM 666 C C . GLN A 1 86 ? -0.110 -5.030 -7.610 1.00 85.00 86 GLN A C 1
ATOM 668 O O . GLN A 1 86 ? 0.870 -5.124 -8.351 1.00 85.00 86 GLN A O 1
ATOM 673 N N . GLU A 1 87 ? -1.240 -4.438 -8.003 1.00 88.44 87 GLU A N 1
ATOM 674 C CA . GLU A 1 87 ? -1.465 -3.983 -9.379 1.00 88.44 87 GLU A CA 1
ATOM 675 C C . GLU A 1 87 ? -0.448 -2.938 -9.876 1.00 88.44 87 GLU A C 1
ATOM 677 O O . GLU A 1 87 ? 0.072 -3.138 -10.976 1.00 88.44 87 GLU A O 1
ATOM 682 N N . PRO A 1 88 ? -0.054 -1.903 -9.101 1.00 84.31 88 PRO A N 1
ATOM 683 C CA . PRO A 1 88 ? 0.975 -0.960 -9.544 1.00 84.31 88 PRO A CA 1
ATOM 684 C C . PRO A 1 88 ? 2.316 -1.647 -9.856 1.00 84.31 88 PRO A C 1
ATOM 686 O O . PRO A 1 88 ? 2.971 -1.316 -10.840 1.00 84.31 88 PRO A O 1
ATOM 689 N N . ILE A 1 89 ? 2.710 -2.649 -9.057 1.00 86.94 89 ILE A N 1
ATOM 690 C CA . ILE A 1 89 ? 3.970 -3.391 -9.250 1.00 86.94 89 ILE A CA 1
ATOM 691 C C . ILE A 1 89 ? 3.886 -4.290 -10.488 1.00 86.94 89 ILE A C 1
ATOM 693 O O . ILE A 1 89 ? 4.855 -4.402 -11.234 1.00 86.94 89 ILE A O 1
ATOM 697 N N . LYS A 1 90 ? 2.731 -4.921 -10.736 1.00 85.62 90 LYS A N 1
ATOM 698 C CA . LYS A 1 90 ? 2.513 -5.738 -11.941 1.00 85.62 90 LYS A CA 1
ATOM 699 C C . LYS A 1 90 ? 2.480 -4.899 -13.218 1.00 85.62 90 LYS A C 1
ATOM 701 O O . LYS A 1 90 ? 2.889 -5.389 -14.266 1.00 85.62 90 LYS A O 1
ATOM 706 N N . HIS A 1 91 ? 1.982 -3.665 -13.135 1.00 86.31 91 HIS A N 1
ATOM 707 C CA . HIS A 1 91 ? 1.872 -2.757 -14.277 1.00 86.31 91 HIS A CA 1
ATOM 708 C C . HIS A 1 91 ? 3.199 -2.071 -14.634 1.00 86.31 91 HIS A C 1
ATOM 710 O O . HIS A 1 91 ? 3.341 -1.518 -15.723 1.00 86.31 91 HIS A O 1
ATOM 716 N N . ALA A 1 92 ? 4.186 -2.116 -13.738 1.00 85.44 92 ALA A N 1
ATOM 717 C CA . ALA A 1 92 ? 5.507 -1.567 -13.986 1.00 85.44 92 ALA A CA 1
ATOM 718 C C . ALA A 1 92 ? 6.223 -2.315 -15.127 1.00 85.44 92 ALA A C 1
ATOM 720 O O . ALA A 1 92 ? 6.516 -3.511 -15.046 1.00 85.44 92 ALA A O 1
ATOM 721 N N . SER A 1 93 ? 6.539 -1.580 -16.193 1.00 81.38 93 SER A N 1
ATOM 722 C CA . SER A 1 93 ? 7.164 -2.107 -17.412 1.00 81.38 93 SER A CA 1
ATOM 723 C C . SER A 1 93 ? 8.693 -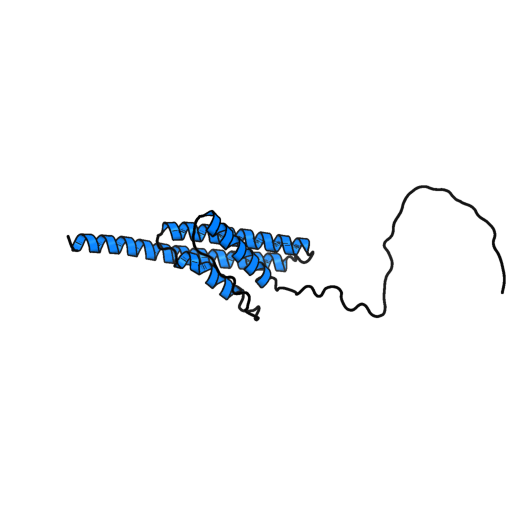2.150 -17.364 1.00 81.38 93 SER A C 1
ATOM 725 O O . SER A 1 93 ? 9.320 -2.636 -18.301 1.00 81.38 93 SER A O 1
ATOM 727 N N . THR A 1 94 ? 9.309 -1.617 -16.307 1.00 82.94 94 THR A N 1
ATOM 728 C CA . THR A 1 94 ? 10.766 -1.597 -16.130 1.00 82.94 94 THR A CA 1
ATOM 729 C C . THR A 1 94 ? 11.142 -2.017 -14.708 1.00 82.94 94 THR A C 1
ATOM 731 O O . THR A 1 94 ? 10.355 -1.811 -13.780 1.00 82.94 94 THR A O 1
ATOM 734 N N . PRO A 1 95 ? 12.353 -2.568 -14.488 1.00 82.69 95 PRO A N 1
ATOM 735 C CA . PRO A 1 95 ? 12.842 -2.873 -13.141 1.00 82.69 95 PRO A CA 1
ATOM 736 C C . PRO A 1 95 ? 12.851 -1.650 -12.210 1.00 82.69 95 PRO A C 1
ATOM 738 O O . PRO A 1 95 ? 12.586 -1.775 -11.020 1.00 82.69 95 PRO A O 1
ATOM 741 N N . GLU A 1 96 ? 13.117 -0.466 -12.759 1.00 87.19 96 GLU A N 1
ATOM 742 C CA . GLU A 1 96 ? 13.103 0.793 -12.012 1.00 87.19 96 GLU A CA 1
ATOM 743 C C . GLU A 1 96 ? 11.679 1.199 -11.613 1.00 87.19 96 GLU A C 1
ATOM 745 O O . GLU A 1 96 ? 11.434 1.532 -10.456 1.00 87.19 96 GLU A O 1
ATOM 750 N N . ALA A 1 97 ? 10.701 1.076 -12.516 1.00 87.00 97 ALA A N 1
ATOM 751 C CA . ALA A 1 97 ? 9.298 1.315 -12.182 1.00 87.00 97 ALA A CA 1
ATOM 752 C C . ALA A 1 97 ? 8.786 0.323 -11.119 1.00 87.00 97 ALA A C 1
ATOM 754 O O . ALA A 1 97 ? 7.964 0.696 -10.279 1.00 87.00 97 ALA A O 1
ATOM 755 N N . VAL A 1 98 ? 9.299 -0.914 -11.110 1.00 87.88 98 VAL A N 1
ATOM 756 C CA . VAL A 1 98 ? 9.027 -1.913 -10.063 1.00 87.88 98 VAL A CA 1
ATOM 757 C C . VAL A 1 98 ? 9.579 -1.441 -8.710 1.00 87.88 98 VAL A C 1
ATOM 759 O O . VAL A 1 98 ? 8.857 -1.501 -7.713 1.00 87.88 98 VAL A O 1
ATOM 762 N N . ASP A 1 99 ? 10.809 -0.918 -8.665 1.00 89.62 99 ASP A N 1
ATOM 763 C CA . ASP A 1 99 ? 11.425 -0.370 -7.447 1.00 89.62 99 ASP A CA 1
ATOM 764 C C . ASP A 1 99 ? 10.646 0.851 -6.912 1.00 89.62 99 ASP A C 1
ATOM 766 O O . ASP A 1 99 ? 10.292 0.895 -5.730 1.00 89.62 99 ASP A O 1
ATOM 770 N N . ILE A 1 100 ? 10.313 1.812 -7.783 1.00 90.25 100 ILE A N 1
ATOM 771 C CA . ILE A 1 100 ? 9.595 3.044 -7.410 1.00 90.25 100 ILE A CA 1
ATOM 772 C C . ILE A 1 100 ? 8.175 2.721 -6.921 1.00 90.25 100 ILE A C 1
ATOM 774 O O . ILE A 1 100 ? 7.757 3.228 -5.876 1.00 90.25 100 ILE A O 1
ATOM 778 N N . SER A 1 101 ? 7.451 1.839 -7.621 1.00 89.38 101 SER A N 1
ATOM 779 C CA . SER A 1 101 ? 6.097 1.418 -7.227 1.00 89.38 101 SER A CA 1
ATOM 780 C C . SER A 1 101 ? 6.112 0.700 -5.880 1.00 89.38 101 SER A C 1
ATOM 782 O O . SER A 1 101 ? 5.293 0.984 -5.008 1.00 89.38 101 SER A O 1
ATOM 784 N N . THR A 1 102 ? 7.090 -0.182 -5.668 1.00 91.38 102 THR A N 1
ATOM 785 C CA . THR A 1 102 ? 7.264 -0.906 -4.402 1.00 91.38 102 THR A CA 1
ATOM 786 C C . THR A 1 102 ? 7.544 0.054 -3.247 1.00 91.38 102 THR A C 1
ATOM 788 O O . THR A 1 102 ? 6.938 -0.070 -2.183 1.00 91.38 102 THR A O 1
ATOM 791 N N . ALA A 1 103 ? 8.423 1.041 -3.447 1.00 91.88 103 ALA A N 1
ATOM 792 C CA . ALA A 1 103 ? 8.715 2.053 -2.436 1.00 91.88 103 ALA A CA 1
ATOM 793 C C . ALA A 1 103 ? 7.471 2.887 -2.082 1.00 91.88 103 ALA A C 1
ATOM 795 O O . ALA A 1 103 ? 7.198 3.100 -0.900 1.00 91.88 103 ALA A O 1
ATOM 796 N N . ALA A 1 104 ? 6.691 3.298 -3.088 1.00 90.12 104 ALA A N 1
ATOM 797 C CA . ALA A 1 104 ? 5.439 4.028 -2.892 1.00 90.12 104 ALA A CA 1
ATOM 798 C C . ALA A 1 104 ? 4.425 3.222 -2.066 1.00 90.12 104 ALA A C 1
ATOM 800 O O . ALA A 1 104 ? 3.807 3.744 -1.139 1.00 90.12 104 ALA A O 1
ATOM 801 N N . ILE A 1 105 ? 4.284 1.930 -2.373 1.00 91.19 105 ILE A N 1
ATOM 802 C CA . ILE A 1 105 ? 3.363 1.037 -1.668 1.00 91.19 105 ILE A CA 1
ATOM 803 C C . ILE A 1 105 ? 3.788 0.846 -0.211 1.00 91.19 105 ILE A C 1
ATOM 805 O O . ILE A 1 105 ? 2.956 0.979 0.684 1.00 91.19 105 ILE A O 1
ATOM 809 N N . LYS A 1 106 ? 5.076 0.590 0.049 1.00 92.75 106 LYS A N 1
ATOM 810 C CA . LYS A 1 106 ? 5.601 0.436 1.417 1.00 92.75 106 LYS A CA 1
ATOM 811 C C . LYS A 1 106 ? 5.378 1.693 2.260 1.00 92.75 106 LYS A C 1
ATOM 813 O O . LYS A 1 106 ? 4.930 1.590 3.402 1.00 92.75 106 LYS A O 1
ATOM 818 N N . GLU A 1 107 ? 5.639 2.871 1.693 1.00 91.81 107 GLU A N 1
ATOM 819 C CA . GLU A 1 107 ? 5.368 4.151 2.355 1.00 91.81 107 GLU A CA 1
ATOM 820 C C . GLU A 1 107 ? 3.873 4.340 2.634 1.00 91.81 107 GLU A C 1
ATOM 822 O O . GLU A 1 107 ? 3.490 4.745 3.735 1.00 91.81 107 GLU A O 1
ATOM 827 N N . GLY A 1 108 ? 3.020 4.025 1.658 1.00 89.44 108 GLY A N 1
ATOM 828 C CA . GLY A 1 108 ? 1.578 4.162 1.802 1.00 89.44 108 GLY A CA 1
ATOM 829 C C . GLY A 1 108 ? 0.984 3.211 2.844 1.00 89.44 108 GLY A C 1
ATOM 830 O O . GLY A 1 108 ? 0.135 3.631 3.627 1.00 89.44 108 GLY A O 1
ATOM 831 N N . ILE A 1 109 ? 1.481 1.972 2.928 1.00 90.00 109 ILE A N 1
ATOM 832 C CA . ILE A 1 109 ? 1.119 1.016 3.984 1.00 90.00 109 ILE A CA 1
ATOM 833 C C . ILE A 1 109 ? 1.490 1.582 5.359 1.00 90.00 109 ILE A C 1
ATOM 835 O O . ILE A 1 109 ? 0.629 1.666 6.233 1.00 90.00 109 ILE A O 1
ATOM 839 N N . ALA A 1 110 ? 2.743 2.012 5.547 1.00 90.75 110 ALA A N 1
ATOM 840 C CA . ALA A 1 110 ? 3.197 2.555 6.827 1.00 90.75 110 ALA A CA 1
ATOM 841 C C . ALA A 1 110 ? 2.392 3.796 7.241 1.00 90.75 110 ALA A C 1
ATOM 843 O O . ALA A 1 110 ? 1.878 3.870 8.355 1.00 90.75 110 ALA A O 1
ATOM 844 N N . SER A 1 111 ? 2.197 4.731 6.310 1.00 90.38 111 SER A N 1
ATOM 845 C CA . SER A 1 111 ? 1.427 5.953 6.552 1.00 90.38 111 SER A CA 1
ATOM 846 C C . SER A 1 111 ? -0.052 5.664 6.837 1.00 90.38 111 SER A C 1
ATOM 848 O O . SER A 1 111 ? -0.659 6.330 7.673 1.00 90.38 111 SER A O 1
ATOM 850 N N . GLY A 1 112 ? -0.649 4.678 6.160 1.00 88.25 112 GLY A N 1
ATOM 851 C CA . GLY A 1 112 ? -2.046 4.287 6.360 1.00 88.25 112 GLY A CA 1
ATOM 852 C C . GLY A 1 112 ? -2.287 3.607 7.708 1.00 88.25 112 GLY A C 1
ATOM 853 O O . GLY A 1 112 ? -3.303 3.867 8.358 1.00 88.25 112 GLY A O 1
ATOM 854 N N . VAL A 1 113 ? -1.338 2.785 8.164 1.00 88.94 113 VAL A N 1
ATOM 855 C CA . VAL A 1 113 ? -1.361 2.164 9.498 1.00 88.94 113 VAL A CA 1
ATOM 856 C C . VAL A 1 113 ? -1.270 3.232 10.585 1.00 88.94 113 VAL A C 1
ATOM 858 O O . VAL A 1 113 ? -2.126 3.268 11.469 1.00 88.94 113 VAL A O 1
ATOM 861 N N . GLU A 1 114 ? -0.304 4.147 10.489 1.00 89.88 114 GLU A N 1
ATOM 862 C CA . GLU A 1 114 ? -0.136 5.239 11.456 1.00 89.88 114 GLU A CA 1
ATOM 863 C C . GLU A 1 114 ? -1.350 6.183 11.483 1.00 89.88 114 GLU A C 1
ATOM 865 O O . GLU A 1 114 ? -1.827 6.562 12.555 1.00 89.88 114 GLU A O 1
ATOM 870 N N . GLU A 1 115 ? -1.936 6.499 10.323 1.00 88.75 115 GLU A N 1
ATOM 871 C CA . GLU A 1 115 ? -3.186 7.265 10.242 1.00 88.75 115 GLU A CA 1
ATOM 872 C C . GLU A 1 115 ? -4.346 6.541 10.942 1.00 88.75 115 GLU A C 1
ATOM 874 O O . GLU A 1 115 ? -5.129 7.165 11.663 1.00 88.75 115 GLU A O 1
ATOM 879 N N . THR A 1 116 ? -4.452 5.223 10.766 1.00 85.81 116 THR A N 1
ATOM 880 C CA . THR A 1 116 ? -5.509 4.414 11.387 1.00 85.81 116 THR A CA 1
ATOM 881 C C . THR A 1 116 ? -5.325 4.327 12.900 1.00 85.81 116 THR A C 1
ATOM 883 O O . THR A 1 116 ? -6.291 4.539 13.636 1.00 85.81 116 THR A O 1
ATOM 886 N N . LYS A 1 117 ? -4.090 4.115 13.381 1.00 85.69 117 LYS A N 1
ATOM 887 C CA . LYS A 1 117 ? -3.747 4.174 14.813 1.00 85.69 117 LYS A CA 1
ATOM 888 C C . LYS A 1 117 ? -4.110 5.539 15.404 1.00 85.69 117 LYS A C 1
ATOM 890 O O . LYS A 1 117 ? -4.786 5.601 16.429 1.00 85.69 117 LYS A O 1
ATOM 895 N N . SER A 1 118 ? -3.735 6.629 14.728 1.00 85.44 118 SER A N 1
ATOM 896 C CA . SER A 1 118 ? -4.037 7.999 15.163 1.00 85.44 118 SER A CA 1
ATOM 897 C C . SER A 1 118 ? -5.546 8.258 15.253 1.00 85.44 118 SER A C 1
ATOM 899 O O . SER A 1 118 ? -6.025 8.788 16.257 1.00 85.44 118 SER A O 1
ATOM 901 N N . ARG A 1 119 ? -6.327 7.819 14.256 1.00 83.88 119 ARG A N 1
ATOM 902 C CA . ARG A 1 119 ? -7.795 7.945 14.270 1.00 83.88 119 ARG A CA 1
ATOM 903 C C . ARG A 1 119 ? -8.442 7.139 15.392 1.00 83.88 119 ARG A C 1
ATOM 905 O O . ARG A 1 119 ? -9.316 7.660 16.078 1.00 83.88 119 ARG A O 1
ATOM 912 N N . LEU A 1 120 ? -8.007 5.899 15.606 1.00 82.44 120 LEU A N 1
ATOM 913 C CA . LEU A 1 120 ? -8.505 5.066 16.703 1.00 82.44 120 LEU A CA 1
ATOM 914 C C . LEU A 1 120 ? -8.175 5.671 18.074 1.00 82.44 120 LEU A C 1
ATOM 916 O O . LEU A 1 120 ? -9.019 5.647 18.970 1.00 82.44 120 LEU A O 1
ATOM 920 N N . ALA A 1 121 ? -6.986 6.262 18.229 1.00 81.75 121 ALA A N 1
ATOM 921 C CA . ALA A 1 121 ? -6.590 6.954 19.454 1.00 81.75 121 ALA A CA 1
ATOM 922 C C . ALA A 1 121 ? -7.482 8.175 19.732 1.00 81.75 121 ALA A C 1
ATOM 924 O O . ALA A 1 121 ? -7.971 8.337 20.848 1.00 81.75 121 ALA A O 1
ATOM 925 N N . GLN A 1 122 ? -7.756 8.994 18.709 1.00 81.12 122 GLN A N 1
ATOM 926 C CA . GLN A 1 122 ? -8.649 10.159 18.809 1.00 81.12 122 GLN A CA 1
ATOM 927 C C . GLN A 1 122 ? -10.096 9.776 19.143 1.00 81.12 122 GLN A C 1
ATOM 929 O O . GLN A 1 122 ? -10.807 10.541 19.787 1.00 81.12 122 GLN A O 1
ATOM 934 N N . GLN A 1 123 ? -10.534 8.590 18.721 1.00 80.06 123 GLN A N 1
ATOM 935 C CA . GLN A 1 123 ? -11.864 8.058 19.023 1.00 80.06 123 GLN A CA 1
ATOM 936 C C . GLN A 1 123 ? -11.950 7.386 20.403 1.00 80.06 123 GLN A C 1
ATOM 938 O O . GLN A 1 123 ? -12.994 6.827 20.729 1.00 80.06 123 GLN A O 1
ATOM 943 N N . HIS A 1 124 ? -10.872 7.402 21.201 1.00 75.38 124 HIS A N 1
ATOM 944 C CA . HIS A 1 124 ? -10.755 6.634 22.448 1.00 75.38 124 HIS A CA 1
ATOM 945 C C . HIS A 1 124 ? -11.075 5.134 22.262 1.00 75.38 124 HIS A C 1
ATOM 947 O O . HIS A 1 124 ? -11.537 4.467 23.185 1.00 75.38 124 HIS A O 1
ATOM 953 N N . ALA A 1 125 ? -10.836 4.609 21.055 1.00 75.12 125 ALA A N 1
ATOM 954 C CA . ALA A 1 125 ? -11.173 3.249 20.633 1.00 75.12 125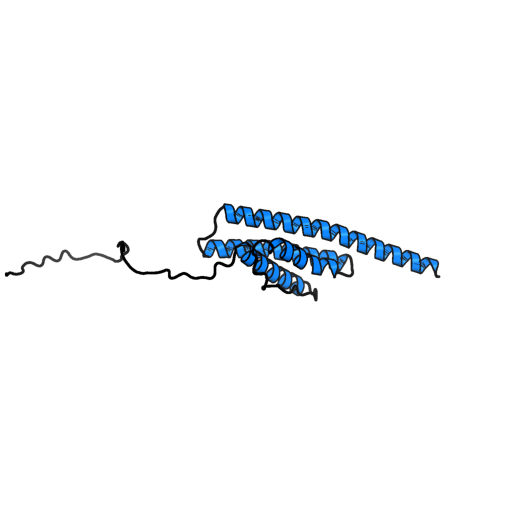 ALA A CA 1
ATOM 955 C C . ALA A 1 125 ? -9.928 2.383 20.364 1.00 75.12 125 ALA A C 1
ATOM 957 O O . ALA A 1 125 ? -10.048 1.232 19.941 1.00 75.12 125 ALA A O 1
ATOM 958 N N . LEU A 1 126 ? -8.723 2.924 20.575 1.00 80.38 126 LEU A N 1
ATOM 959 C CA . LEU A 1 126 ? -7.474 2.182 20.427 1.00 80.38 126 LEU A CA 1
ATOM 960 C C . LEU A 1 126 ? -7.266 1.254 21.632 1.00 80.38 126 LEU A C 1
ATOM 962 O O . LEU A 1 126 ? -7.121 1.724 22.757 1.00 80.38 126 LEU A O 1
ATOM 966 N N . SER A 1 127 ? -7.233 -0.052 21.380 1.00 81.75 127 SER A N 1
ATOM 967 C CA . SER A 1 127 ? -6.830 -1.079 22.345 1.00 81.75 127 SER A CA 1
ATOM 968 C C . SER A 1 127 ? -5.495 -1.697 21.925 1.00 81.75 127 SER A C 1
ATOM 970 O O . SER A 1 127 ? -5.085 -1.559 20.769 1.00 81.75 127 SER A O 1
ATOM 972 N N . GLU A 1 128 ? -4.829 -2.402 22.842 1.00 81.50 128 GLU A N 1
ATOM 973 C CA . GLU A 1 128 ? -3.622 -3.177 22.516 1.00 81.50 128 GLU A CA 1
ATOM 974 C C . GLU A 1 128 ? -3.896 -4.221 21.423 1.00 81.50 128 GLU A C 1
ATOM 976 O O . GLU A 1 128 ? -3.103 -4.338 20.491 1.00 81.50 128 GLU A O 1
ATOM 981 N N . ASP A 1 129 ? -5.055 -4.886 21.463 1.00 77.69 129 ASP A N 1
ATOM 982 C CA . ASP A 1 129 ? -5.476 -5.841 20.429 1.00 77.69 129 ASP A CA 1
ATOM 983 C C . ASP A 1 129 ? -5.570 -5.180 19.044 1.00 77.69 129 ASP A C 1
ATOM 985 O O . ASP A 1 129 ? -5.114 -5.741 18.048 1.00 77.69 129 ASP A O 1
ATOM 989 N N . HIS A 1 130 ? -6.106 -3.955 18.967 1.00 80.19 130 HIS A N 1
ATOM 990 C CA . HIS A 1 130 ? -6.170 -3.208 17.709 1.00 80.19 130 HIS A CA 1
ATOM 991 C C . HIS A 1 130 ? -4.773 -2.832 17.204 1.00 80.19 130 HIS A C 1
ATOM 993 O O . HIS A 1 130 ? -4.520 -2.906 16.004 1.00 80.19 130 HIS A O 1
ATOM 999 N N . VAL A 1 131 ? -3.852 -2.448 18.094 1.00 81.31 131 VAL A N 1
ATOM 1000 C CA . VAL A 1 131 ? -2.462 -2.148 17.715 1.00 81.31 131 VAL A CA 1
ATOM 1001 C C . VAL A 1 131 ? -1.777 -3.396 17.161 1.00 81.31 131 VAL A C 1
ATOM 1003 O O . VAL A 1 131 ? -1.209 -3.330 16.072 1.00 81.31 131 VAL A O 1
ATOM 1006 N N . GLN A 1 132 ? -1.893 -4.534 17.851 1.00 81.62 132 GLN A N 1
ATOM 1007 C CA . GLN A 1 132 ? -1.310 -5.802 17.407 1.00 81.62 132 GLN A CA 1
ATOM 1008 C C . GLN A 1 132 ? -1.889 -6.256 16.063 1.00 81.62 132 GLN A C 1
ATOM 1010 O O . GLN A 1 132 ? -1.134 -6.636 15.170 1.00 81.62 132 GLN A O 1
ATOM 1015 N N . GLN A 1 133 ? -3.208 -6.150 15.873 1.00 78.94 133 GLN A N 1
ATOM 1016 C CA . GLN A 1 133 ? -3.852 -6.493 14.605 1.00 78.94 133 GLN A CA 1
ATOM 1017 C C . GLN A 1 133 ? -3.351 -5.609 13.450 1.00 78.94 133 GLN A C 1
ATOM 1019 O O . GLN A 1 133 ? -3.084 -6.109 12.355 1.00 78.94 133 GLN A O 1
ATOM 1024 N N . LEU A 1 134 ? -3.195 -4.302 13.682 1.00 83.62 134 LEU A N 1
ATOM 1025 C CA . LEU A 1 134 ? -2.687 -3.361 12.681 1.00 83.62 134 LEU A CA 1
ATOM 1026 C C . LEU A 1 134 ? -1.225 -3.646 12.310 1.00 83.62 134 LEU A C 1
ATOM 1028 O O . LEU A 1 134 ? -0.882 -3.615 11.130 1.00 83.62 134 LEU A O 1
ATOM 1032 N N . GLU A 1 135 ? -0.377 -3.954 13.291 1.00 86.62 135 GLU A N 1
ATOM 1033 C CA . GLU A 1 135 ? 1.039 -4.280 13.073 1.00 86.62 135 GLU A CA 1
ATOM 1034 C C . GLU A 1 135 ? 1.227 -5.632 12.384 1.00 86.62 135 GLU A C 1
ATOM 1036 O O . GLU A 1 135 ? 2.046 -5.753 11.471 1.00 86.62 135 GLU A O 1
ATOM 1041 N N . GLN A 1 136 ? 0.425 -6.632 12.752 1.00 83.50 136 GLN A N 1
ATOM 1042 C CA . GLN A 1 136 ? 0.411 -7.919 12.066 1.00 83.50 136 GLN A CA 1
ATOM 1043 C C . GLN A 1 136 ? -0.010 -7.749 10.603 1.00 83.50 136 GLN A C 1
ATOM 1045 O O . GLN A 1 136 ? 0.682 -8.230 9.707 1.00 83.50 136 GLN A O 1
ATOM 1050 N N . THR A 1 137 ? -1.089 -7.000 10.354 1.00 81.62 137 THR A N 1
ATOM 1051 C CA . THR A 1 137 ? -1.560 -6.713 8.991 1.00 81.62 137 THR A CA 1
ATOM 1052 C C . THR A 1 137 ? -0.491 -5.966 8.194 1.00 81.62 137 THR A C 1
ATOM 1054 O O . THR A 1 137 ? -0.188 -6.338 7.063 1.00 81.62 137 THR A O 1
ATOM 1057 N N . GLN A 1 138 ? 0.150 -4.956 8.790 1.00 85.94 138 GLN A N 1
ATOM 1058 C CA . GLN A 1 138 ? 1.265 -4.235 8.177 1.00 85.94 138 GLN A CA 1
ATOM 1059 C C . GLN A 1 138 ? 2.408 -5.179 7.787 1.00 85.94 138 GLN A C 1
ATOM 1061 O O . GLN A 1 138 ? 2.913 -5.099 6.669 1.00 85.94 138 GLN A O 1
ATOM 1066 N N . SER A 1 139 ? 2.810 -6.070 8.694 1.00 86.56 139 SER A N 1
ATOM 1067 C CA . SER A 1 139 ? 3.895 -7.022 8.462 1.00 86.56 139 SER A CA 1
ATOM 1068 C C . SER A 1 139 ? 3.584 -7.962 7.295 1.00 86.56 139 SER A C 1
ATOM 1070 O O . SER A 1 139 ? 4.406 -8.090 6.385 1.00 86.56 139 SER A O 1
ATOM 1072 N N . THR A 1 140 ? 2.375 -8.535 7.260 1.00 84.56 140 THR A N 1
ATOM 1073 C CA . THR A 1 140 ? 1.919 -9.398 6.160 1.00 84.56 140 THR A CA 1
ATOM 1074 C C . THR A 1 140 ? 1.919 -8.655 4.825 1.00 84.56 140 THR A C 1
ATOM 1076 O O . THR A 1 140 ? 2.500 -9.141 3.855 1.00 84.56 140 THR A O 1
ATOM 1079 N N . LEU A 1 141 ? 1.359 -7.441 4.779 1.00 83.69 141 LEU A N 1
ATOM 1080 C CA . LEU A 1 141 ? 1.328 -6.635 3.555 1.00 83.69 141 LEU A CA 1
ATOM 1081 C C . LEU A 1 141 ? 2.739 -6.308 3.041 1.00 83.69 141 LEU A C 1
ATOM 1083 O O . LEU A 1 141 ? 2.997 -6.395 1.841 1.00 83.69 141 LEU A O 1
ATOM 1087 N N . LEU A 1 142 ? 3.667 -5.950 3.933 1.00 88.19 142 LEU A N 1
ATOM 1088 C CA . LEU A 1 142 ? 5.050 -5.645 3.556 1.00 88.19 142 LEU A CA 1
ATOM 1089 C C . LEU A 1 142 ? 5.790 -6.880 3.027 1.00 88.19 142 LEU A C 1
ATOM 1091 O O . LEU A 1 142 ? 6.548 -6.761 2.063 1.00 88.19 142 LEU A O 1
ATOM 1095 N N . GLN A 1 143 ? 5.562 -8.051 3.626 1.00 87.12 143 GLN A N 1
ATOM 1096 C CA . GLN A 1 143 ? 6.158 -9.306 3.171 1.00 87.12 143 GLN A CA 1
ATOM 1097 C C . GLN A 1 143 ? 5.645 -9.705 1.780 1.00 87.12 143 GLN A C 1
ATOM 1099 O O . GLN A 1 143 ? 6.446 -10.049 0.909 1.00 87.12 143 GLN A O 1
ATOM 1104 N N . ASP A 1 144 ? 4.337 -9.612 1.542 1.00 83.81 144 ASP A N 1
ATOM 1105 C CA . ASP A 1 144 ? 3.741 -9.936 0.241 1.00 83.81 144 ASP A CA 1
ATOM 1106 C C . ASP A 1 144 ? 4.241 -9.004 -0.867 1.00 83.81 144 ASP A C 1
ATOM 1108 O O . ASP A 1 144 ? 4.560 -9.449 -1.975 1.00 83.81 144 ASP A O 1
ATOM 1112 N N . VAL A 1 145 ? 4.368 -7.711 -0.557 1.00 86.25 145 VAL A N 1
ATOM 1113 C CA . VAL A 1 145 ? 4.939 -6.709 -1.464 1.00 86.25 145 VAL A CA 1
ATOM 1114 C C . VAL A 1 145 ? 6.398 -7.029 -1.800 1.00 86.25 145 VAL A C 1
ATOM 1116 O O . VAL A 1 145 ? 6.780 -6.933 -2.964 1.00 86.25 145 VAL A O 1
ATOM 1119 N N . GLU A 1 146 ? 7.205 -7.463 -0.830 1.00 88.56 146 GLU A N 1
ATOM 1120 C CA . GLU A 1 146 ? 8.606 -7.853 -1.052 1.00 88.56 146 GLU A CA 1
ATOM 1121 C C . GLU A 1 146 ? 8.737 -9.094 -1.951 1.00 88.56 146 GLU A C 1
ATOM 1123 O O . GLU A 1 146 ? 9.538 -9.128 -2.892 1.00 88.56 146 GLU A O 1
ATOM 1128 N N . VAL A 1 147 ? 7.913 -10.117 -1.703 1.00 88.88 147 VAL A N 1
ATOM 1129 C CA . VAL A 1 147 ? 7.889 -11.331 -2.531 1.00 88.88 147 VAL A CA 1
ATOM 1130 C C . VAL A 1 147 ? 7.486 -10.992 -3.965 1.00 88.88 147 VAL A C 1
ATOM 1132 O O . VAL A 1 147 ? 8.082 -11.511 -4.915 1.00 88.88 147 VAL A O 1
ATOM 1135 N N . LEU A 1 148 ? 6.489 -10.120 -4.145 1.00 86.62 148 LEU A N 1
ATOM 1136 C CA . LEU A 1 148 ? 6.078 -9.673 -5.472 1.00 86.62 148 LEU A CA 1
ATOM 1137 C C . LEU A 1 148 ? 7.171 -8.850 -6.162 1.00 86.62 148 LEU A C 1
ATOM 1139 O O . LEU A 1 148 ? 7.448 -9.090 -7.337 1.00 86.62 148 LEU A O 1
ATOM 1143 N N . HIS A 1 149 ? 7.806 -7.925 -5.440 1.00 88.94 149 HIS A N 1
ATOM 1144 C CA . HIS A 1 149 ? 8.904 -7.097 -5.938 1.00 88.94 149 HIS A CA 1
ATOM 1145 C C . HIS A 1 149 ? 10.026 -7.953 -6.523 1.0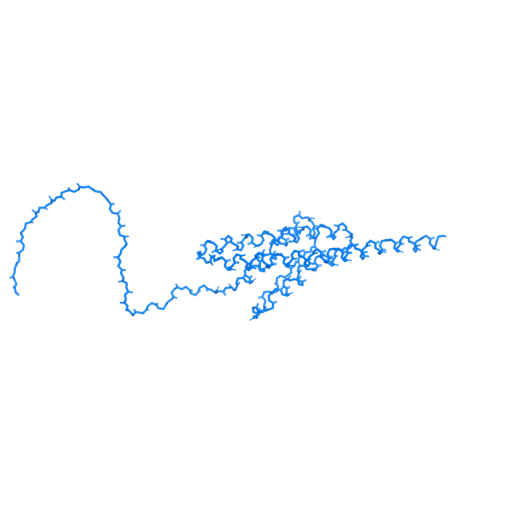0 88.94 149 HIS A C 1
ATOM 1147 O O . HIS A 1 149 ? 10.388 -7.778 -7.687 1.00 88.94 149 HIS A O 1
ATOM 1153 N N . THR A 1 150 ? 10.489 -8.953 -5.771 1.00 88.50 150 THR A N 1
ATOM 1154 C CA . THR A 1 150 ? 11.529 -9.881 -6.231 1.00 88.50 150 THR A CA 1
ATOM 1155 C C . THR A 1 150 ? 11.093 -10.628 -7.495 1.00 88.50 150 THR A C 1
ATOM 1157 O O . THR A 1 150 ? 11.821 -10.640 -8.489 1.00 88.50 150 THR A O 1
ATOM 1160 N N . LYS A 1 151 ? 9.881 -11.205 -7.504 1.00 85.88 151 LYS A N 1
ATOM 1161 C CA . LYS A 1 151 ? 9.353 -11.955 -8.661 1.00 85.88 151 LYS A CA 1
ATOM 1162 C C . LYS A 1 151 ? 9.265 -11.091 -9.921 1.00 85.88 151 LYS A C 1
ATOM 1164 O O . LYS A 1 151 ? 9.723 -11.515 -10.983 1.00 85.88 151 LYS A O 1
ATOM 1169 N N . MET A 1 152 ? 8.701 -9.888 -9.806 1.00 87.25 152 MET A N 1
ATOM 1170 C CA . MET A 1 152 ? 8.536 -8.972 -10.937 1.00 87.25 152 MET A CA 1
ATOM 1171 C C . MET A 1 152 ? 9.878 -8.450 -11.436 1.00 87.25 152 MET A C 1
ATOM 1173 O O . MET A 1 152 ? 10.118 -8.435 -12.641 1.00 87.25 152 MET A O 1
ATOM 1177 N N . LYS A 1 153 ? 10.791 -8.094 -10.528 1.00 84.44 153 LYS A N 1
ATOM 1178 C CA . LYS A 1 153 ? 12.125 -7.616 -10.889 1.00 84.44 153 LYS A CA 1
ATOM 1179 C C . LYS A 1 153 ? 12.918 -8.686 -11.641 1.00 84.44 153 LYS A C 1
ATOM 1181 O O . LYS A 1 153 ? 13.484 -8.386 -12.689 1.00 84.44 153 LYS A O 1
ATOM 1186 N N . THR A 1 154 ? 12.902 -9.938 -11.177 1.00 85.31 154 THR A N 1
ATOM 1187 C CA . THR A 1 154 ? 13.535 -11.064 -11.885 1.00 85.31 154 THR A CA 1
ATOM 1188 C C . THR A 1 154 ? 12.909 -11.299 -13.261 1.00 85.31 154 THR A C 1
ATOM 1190 O O . THR A 1 154 ? 13.639 -11.474 -14.235 1.00 85.31 154 THR A O 1
ATOM 1193 N N . ALA A 1 155 ? 11.577 -11.262 -13.372 1.00 82.62 155 ALA A N 1
ATOM 1194 C CA . ALA A 1 155 ? 10.895 -11.418 -14.656 1.00 82.62 155 ALA A CA 1
ATOM 1195 C C . ALA A 1 155 ? 11.301 -10.322 -15.659 1.00 82.62 155 ALA A C 1
ATOM 1197 O O . ALA A 1 155 ? 11.641 -10.634 -16.800 1.00 82.62 155 ALA A O 1
ATOM 1198 N N . GLN A 1 156 ? 11.352 -9.062 -15.214 1.00 79.12 156 GLN A N 1
ATOM 1199 C CA . GLN A 1 156 ? 11.747 -7.926 -16.049 1.00 79.12 156 GLN A CA 1
ATOM 1200 C C . GLN A 1 156 ? 13.226 -7.991 -16.459 1.00 79.12 156 GLN A C 1
ATOM 1202 O O . GLN A 1 156 ? 13.548 -7.793 -17.628 1.00 79.12 156 GLN A O 1
ATOM 1207 N N . MET A 1 157 ? 14.138 -8.333 -15.540 1.00 82.19 157 MET A N 1
ATOM 1208 C CA . MET A 1 157 ? 15.559 -8.500 -15.882 1.00 82.19 157 MET A CA 1
ATOM 1209 C C . MET A 1 157 ? 15.779 -9.615 -16.916 1.00 82.19 157 MET A C 1
ATOM 1211 O O . MET A 1 157 ? 16.542 -9.433 -17.866 1.00 82.19 157 MET A O 1
ATOM 1215 N N . ASN A 1 158 ? 15.075 -10.743 -16.778 1.00 80.19 158 ASN A N 1
ATOM 1216 C CA . ASN A 1 158 ? 15.155 -11.852 -17.730 1.00 80.19 158 ASN A CA 1
ATOM 1217 C C . ASN A 1 158 ? 14.577 -11.479 -19.102 1.00 80.19 158 ASN A C 1
ATOM 1219 O O . ASN A 1 158 ? 15.121 -11.888 -20.126 1.00 80.19 158 ASN A O 1
ATOM 1223 N N . GLN A 1 159 ? 13.508 -10.680 -19.144 1.00 74.19 159 GLN A N 1
ATOM 1224 C CA . GLN A 1 159 ? 12.925 -10.186 -20.392 1.00 74.19 159 GLN A CA 1
ATOM 1225 C C . GLN A 1 159 ? 13.864 -9.213 -21.118 1.00 74.19 159 GLN A C 1
ATOM 1227 O O . GLN A 1 159 ? 14.063 -9.342 -22.326 1.00 74.19 159 GLN A O 1
ATOM 1232 N N . VAL A 1 160 ? 14.477 -8.270 -20.391 1.00 71.69 160 VAL A N 1
ATOM 1233 C CA . VAL A 1 160 ? 15.463 -7.332 -20.953 1.00 71.69 160 VAL A CA 1
ATOM 1234 C C . VAL A 1 160 ? 16.680 -8.093 -21.485 1.00 71.69 160 VAL A C 1
ATOM 1236 O O . VAL A 1 160 ? 17.113 -7.848 -22.609 1.00 71.69 160 VAL A O 1
ATOM 1239 N N . SER A 1 161 ? 17.187 -9.068 -20.724 1.00 65.31 161 SER A N 1
ATOM 1240 C CA . SER A 1 161 ? 18.308 -9.913 -21.149 1.00 65.31 161 SER A CA 1
ATOM 1241 C C . SER A 1 161 ? 17.964 -10.760 -22.382 1.00 65.31 161 SER A C 1
ATOM 1243 O O . SER A 1 161 ? 18.724 -10.762 -23.348 1.00 65.31 161 SER A O 1
ATOM 1245 N N . GLY A 1 162 ? 16.788 -11.396 -22.412 1.00 64.94 162 GLY A N 1
ATOM 1246 C CA . GLY A 1 162 ? 16.338 -12.205 -23.549 1.00 64.94 162 GLY A CA 1
ATOM 1247 C C . GLY A 1 162 ? 16.073 -11.398 -24.825 1.00 64.94 162 GLY A C 1
ATOM 1248 O O . GLY A 1 162 ? 16.299 -11.896 -25.929 1.00 64.94 162 GLY A O 1
ATOM 1249 N N . ASN A 1 163 ? 15.643 -10.139 -24.702 1.00 61.28 163 ASN A N 1
ATOM 1250 C CA . ASN A 1 163 ? 15.481 -9.246 -25.852 1.00 61.28 163 ASN A CA 1
ATOM 1251 C C . ASN A 1 163 ? 16.827 -8.780 -26.431 1.00 61.28 163 ASN A C 1
ATOM 1253 O O . ASN A 1 163 ? 16.939 -8.614 -27.648 1.00 61.28 163 ASN A O 1
ATOM 1257 N N . LEU A 1 164 ? 17.864 -8.624 -25.601 1.00 60.59 164 LEU A N 1
ATOM 1258 C CA . LEU A 1 164 ? 19.216 -8.319 -26.079 1.00 60.59 164 LEU A CA 1
ATOM 1259 C C . LEU A 1 164 ? 19.788 -9.481 -26.906 1.00 60.59 164 LEU A C 1
ATOM 1261 O O . LEU A 1 164 ? 20.335 -9.242 -27.979 1.00 60.59 164 LEU A O 1
ATOM 1265 N N . THR A 1 165 ? 19.596 -10.735 -26.480 1.00 58.50 165 THR A N 1
ATOM 1266 C CA . THR A 1 165 ? 20.097 -11.913 -27.216 1.00 58.50 165 THR A CA 1
ATOM 1267 C C . THR A 1 165 ? 19.447 -12.061 -28.594 1.00 58.50 165 THR A C 1
ATOM 1269 O O . THR A 1 165 ? 20.150 -12.237 -29.586 1.00 58.50 165 THR A O 1
ATOM 1272 N N . LYS A 1 166 ? 18.121 -11.887 -28.691 1.00 58.75 166 LYS A N 1
ATOM 1273 C CA . LYS A 1 166 ? 17.400 -11.973 -29.976 1.00 58.75 166 LYS A CA 1
ATOM 1274 C C . LYS A 1 166 ? 17.789 -10.882 -30.973 1.00 58.75 166 LYS A C 1
ATOM 1276 O O . LYS A 1 166 ? 17.720 -11.105 -32.176 1.00 58.75 166 LYS A O 1
ATOM 1281 N N . THR A 1 167 ? 18.185 -9.709 -30.484 1.00 57.50 167 THR A N 1
ATOM 1282 C CA . THR A 1 167 ? 18.626 -8.605 -31.351 1.00 57.50 167 THR A CA 1
ATOM 1283 C C . THR A 1 167 ? 20.003 -8.900 -31.959 1.00 57.50 167 THR A C 1
ATOM 1285 O O . THR A 1 167 ? 20.267 -8.524 -33.098 1.00 57.50 167 THR A O 1
ATOM 1288 N N . VAL A 1 168 ? 20.860 -9.630 -31.238 1.00 58.81 168 VAL A N 1
ATOM 1289 C CA . VAL A 1 168 ? 22.209 -10.000 -31.696 1.00 58.81 168 VAL A CA 1
ATOM 1290 C C . VAL A 1 168 ? 22.190 -11.188 -32.670 1.00 58.81 168 VAL A C 1
ATOM 1292 O O . VAL A 1 168 ? 22.999 -11.215 -33.587 1.00 58.81 168 VAL A O 1
ATOM 1295 N N . GLU A 1 169 ? 21.255 -12.137 -32.542 1.00 56.41 169 GLU A N 1
ATOM 1296 C CA . GLU A 1 169 ? 21.159 -13.295 -33.458 1.00 56.41 169 GLU A CA 1
ATOM 1297 C C . GLU A 1 169 ? 20.588 -12.969 -34.853 1.00 56.41 169 GLU A C 1
ATOM 1299 O O . GLU A 1 169 ? 20.736 -13.768 -35.774 1.00 56.41 169 GLU A O 1
ATOM 1304 N N . HIS A 1 170 ? 19.943 -11.812 -35.028 1.00 45.19 170 HIS A N 1
ATOM 1305 C CA . HIS A 1 170 ? 19.339 -11.384 -36.298 1.00 45.19 170 HIS A CA 1
ATOM 1306 C C . HIS A 1 170 ? 20.145 -10.299 -37.051 1.00 45.19 170 HIS A C 1
ATOM 1308 O O . HIS A 1 170 ? 19.611 -9.707 -37.991 1.00 45.19 170 HIS A O 1
ATOM 1314 N N . SER A 1 171 ? 21.396 -10.031 -36.647 1.00 46.38 171 SER A N 1
ATOM 1315 C CA . SER A 1 171 ? 22.303 -9.046 -37.276 1.00 46.38 171 SER A CA 1
ATOM 1316 C C . SER A 1 171 ? 23.313 -9.686 -38.226 1.00 46.38 171 SER A C 1
ATOM 1318 O O . SER A 1 171 ? 23.851 -10.756 -37.871 1.00 46.38 171 SER A O 1
#

Nearest PDB structures (foldseek):
  2rld-assembly1_B  TM=4.343E-01  e=4.266E-01  Bacteroides thetaiotaomicron VPI-5482
  4k0d-assembly1_B  TM=3.184E-01  e=2.067E+00  Anaeromyxobacter dehalogenans 2CP-C
  5j1i-assembly2_B  TM=3.638E-01  e=7.448E+00  Homo sapiens

Foldseek 3Di:
DDDDDDDDDDPDDDDDDDDDDDDDDDDDDDDPPPPPCPDLLNLLLVQLLVQLQVLCVVLVNPDHQDDPSPPPDPVCSLVVSLVSLLVQLVPDLALVSNVSSLVSSLRSNVRSLVVSQVVCVVVVNDDPVSNVVSVVSSVVSNVSSVVSSVVSSVVNVVVVVVVVVVVVVVD

pLDDT: mean 70.55, std 19.91, range [27.08, 92.75]

Secondary structure (DSSP, 8-state):
-------------------------SS----S-------HHHHHHHHHHHHHHHHHHTTT--------TT---GGGHHHHHHHHHHHHHHH--SHHHHHHHHHHHHHHHHHHHHHHHHHHHHTT---HHHHHHHHHHHHHHHHHHHHHHHHHHHHHHHHHHHHHHHHHHT-

Radius of gyration: 29.06 Å; Cα contacts (8 Å, |Δi|>4): 130; chains: 1; bounding box: 72×49×96 Å

Sequence (171 aa):
MLNFQGSQAQANLSADISFQTQLHRGDGVYQQAHQPRLSIGRMLANAILNRVNAALDARGIDFKIQANTQSHKDEKTDDTLIQQLQEPIKHASTPEAVDISTAAIKEGIASGVEETKSRLAQQHALSEDHVQQLEQTQSTLLQDVEVLHTKMKTAQMNQVSGNLTKTVEHS

Mean predicted aligned error: 14.59 Å